Protein AF-A0A2A4J3B0-F1 (afdb_monomer_lite)

Radius of gyration: 20.1 Å; chains: 1; bounding box: 54×22×42 Å

InterPro domains:
  IPR029058 Alpha/Beta hydrolase fold [G3DSA:3.40.50.1820] (1-57)
  IPR029058 Alpha/Beta hydrolase fold [SSF53474] (22-56)

Structure (mmCIF, N/CA/C/O backbone):
data_AF-A0A2A4J3B0-F1
#
_entry.id   AF-A0A2A4J3B0-F1
#
loop_
_atom_site.group_PDB
_atom_site.id
_atom_site.type_symbol
_atom_site.label_atom_id
_atom_site.label_alt_id
_atom_site.label_comp_id
_atom_site.label_asym_id
_atom_site.label_entity_id
_atom_site.label_seq_id
_atom_site.pdbx_PDB_ins_code
_atom_site.Cartn_x
_atom_site.Cartn_y
_atom_site.Cartn_z
_atom_site.occupancy
_atom_site.B_iso_or_equiv
_atom_site.auth_seq_id
_atom_site.auth_comp_id
_atom_site.auth_asym_id
_atom_site.auth_atom_id
_atom_site.pdbx_PDB_model_num
ATOM 1 N N . MET A 1 1 ? 34.861 13.294 -19.409 1.00 59.06 1 MET A N 1
ATOM 2 C CA . MET A 1 1 ? 33.718 12.528 -18.868 1.00 59.06 1 MET A CA 1
ATOM 3 C C . MET A 1 1 ? 34.280 11.405 -18.004 1.00 59.06 1 MET A C 1
ATOM 5 O O . MET A 1 1 ? 34.878 10.485 -18.544 1.00 59.06 1 MET A O 1
ATOM 9 N N . LYS A 1 2 ? 34.262 11.548 -16.672 1.00 77.81 2 LYS A N 1
ATOM 10 C CA . LYS A 1 2 ? 34.868 10.569 -15.747 1.00 77.81 2 LYS A CA 1
ATOM 11 C C . LYS A 1 2 ? 33.973 9.320 -15.743 1.00 77.81 2 LYS A C 1
ATOM 13 O O . LYS A 1 2 ? 32.822 9.455 -15.380 1.00 77.81 2 LYS A O 1
ATOM 18 N N . TRP A 1 3 ? 34.451 8.129 -16.109 1.00 79.12 3 TRP A N 1
ATOM 19 C CA . TRP A 1 3 ? 33.632 6.892 -16.157 1.00 79.12 3 TRP A CA 1
ATOM 20 C C . TRP A 1 3 ? 32.761 6.694 -14.901 1.00 79.12 3 TRP A C 1
ATOM 22 O O . TRP A 1 3 ? 31.575 6.390 -15.008 1.00 79.12 3 TRP A O 1
ATOM 32 N N . TRP A 1 4 ? 33.289 6.999 -13.715 1.00 83.50 4 TRP A N 1
ATOM 33 C CA . TRP A 1 4 ? 32.514 6.963 -12.474 1.00 83.50 4 TRP A CA 1
ATOM 34 C C . TRP A 1 4 ? 31.192 7.764 -12.546 1.00 83.50 4 TRP A C 1
ATOM 36 O O . TRP A 1 4 ? 30.163 7.274 -12.086 1.00 83.50 4 TRP A O 1
ATOM 46 N N . THR A 1 5 ? 31.142 8.926 -13.207 1.00 83.25 5 THR A N 1
ATOM 47 C CA . THR A 1 5 ? 29.882 9.679 -13.332 1.00 83.25 5 THR A CA 1
ATOM 48 C C . THR A 1 5 ? 28.806 8.900 -14.085 1.00 83.25 5 THR A C 1
ATOM 50 O O . THR A 1 5 ? 27.642 9.010 -13.727 1.00 83.25 5 THR A O 1
ATOM 53 N N . CYS A 1 6 ? 29.173 8.066 -15.065 1.00 79.56 6 CYS A N 1
ATOM 54 C CA . CYS A 1 6 ? 28.220 7.220 -15.790 1.00 79.56 6 CYS A CA 1
ATOM 55 C C . CYS A 1 6 ? 27.679 6.082 -14.910 1.00 79.56 6 CYS A C 1
ATOM 57 O O . CYS A 1 6 ? 26.494 5.773 -14.976 1.00 79.56 6 CYS A O 1
ATOM 59 N N . VAL A 1 7 ? 28.526 5.492 -14.059 1.00 82.56 7 VAL A N 1
ATOM 60 C CA . VAL A 1 7 ? 28.120 4.425 -13.125 1.00 82.56 7 VAL A CA 1
ATOM 61 C C . VAL A 1 7 ? 27.153 4.966 -12.071 1.00 82.56 7 VAL A C 1
ATOM 63 O O . VAL A 1 7 ? 26.131 4.346 -11.799 1.00 82.56 7 VAL A O 1
ATOM 66 N N . VAL A 1 8 ? 27.429 6.154 -11.524 1.00 84.94 8 VAL A N 1
ATOM 67 C CA . VAL A 1 8 ? 26.531 6.807 -10.555 1.00 84.94 8 VAL A CA 1
ATOM 68 C C . VAL A 1 8 ? 25.192 7.169 -11.193 1.00 84.94 8 VAL A C 1
ATOM 70 O O . VAL A 1 8 ? 24.155 6.931 -10.582 1.00 84.94 8 VAL A O 1
ATOM 73 N N . LEU A 1 9 ? 25.198 7.689 -12.424 1.00 79.88 9 LEU A N 1
ATOM 74 C CA . LEU A 1 9 ? 23.969 8.024 -13.151 1.00 79.88 9 LEU A CA 1
ATOM 75 C C . LEU A 1 9 ? 23.095 6.793 -13.421 1.00 79.88 9 LEU A C 1
ATOM 77 O O . LEU A 1 9 ? 21.886 6.849 -13.217 1.00 79.88 9 LEU A O 1
ATOM 81 N N . MET A 1 10 ? 23.704 5.677 -13.828 1.00 74.56 10 MET A N 1
ATOM 82 C CA . MET A 1 10 ? 22.997 4.415 -14.077 1.00 74.56 10 MET A CA 1
ATOM 83 C C . MET A 1 10 ? 22.377 3.844 -12.793 1.00 74.56 10 MET A C 1
ATOM 85 O O . MET A 1 10 ? 21.211 3.454 -12.799 1.00 74.56 10 MET A O 1
ATOM 89 N N . CYS A 1 11 ? 23.114 3.847 -11.676 1.00 73.00 11 CYS A N 1
ATOM 90 C CA . CYS A 1 11 ? 22.578 3.409 -10.384 1.00 73.00 11 CYS A CA 1
ATOM 91 C C . CYS A 1 11 ? 21.438 4.309 -9.888 1.00 73.00 11 CYS A C 1
ATOM 93 O O . CYS A 1 11 ? 20.452 3.806 -9.357 1.00 73.00 11 CYS A O 1
ATOM 95 N N . ALA A 1 12 ? 21.550 5.628 -10.071 1.00 70.81 12 ALA A N 1
ATOM 96 C CA . ALA A 1 12 ? 20.502 6.565 -9.677 1.00 70.81 12 ALA A CA 1
ATOM 97 C C . ALA A 1 12 ? 19.215 6.371 -10.495 1.00 70.81 12 ALA A C 1
ATOM 99 O O . ALA A 1 12 ? 18.127 6.422 -9.930 1.00 70.81 12 ALA A O 1
ATOM 100 N N . ALA A 1 13 ? 19.330 6.099 -11.799 1.00 66.62 13 ALA A N 1
ATOM 101 C CA . ALA A 1 13 ? 18.180 5.828 -12.660 1.00 66.62 13 ALA A CA 1
ATOM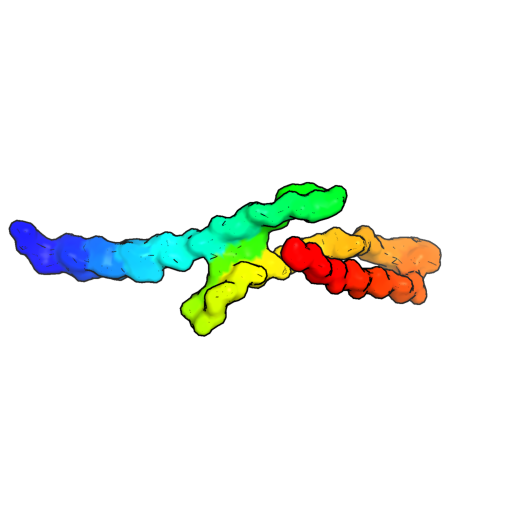 102 C C . ALA A 1 13 ? 17.456 4.527 -12.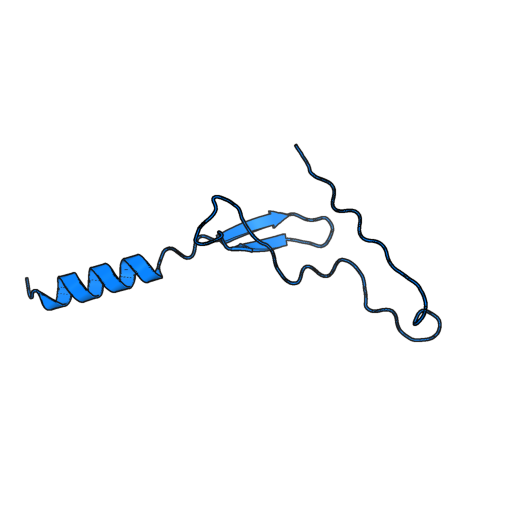275 1.00 66.62 13 ALA A C 1
ATOM 104 O O . ALA A 1 13 ? 16.232 4.509 -12.219 1.00 66.62 13 ALA A O 1
ATOM 105 N N . ALA A 1 14 ? 18.195 3.465 -11.935 1.00 63.97 14 ALA A N 1
ATOM 106 C CA . ALA A 1 14 ? 17.606 2.198 -11.493 1.00 63.97 14 ALA A CA 1
ATOM 107 C C . ALA A 1 14 ? 16.839 2.311 -10.160 1.00 63.97 14 ALA A C 1
ATOM 109 O O . ALA A 1 14 ? 15.912 1.549 -9.915 1.00 63.97 14 ALA A O 1
ATOM 110 N N . LEU A 1 15 ? 17.217 3.262 -9.3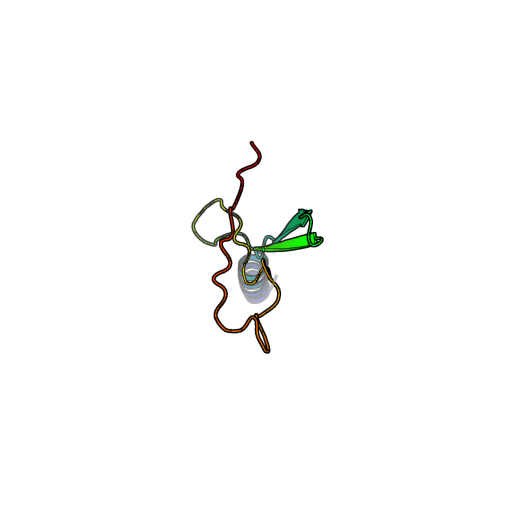00 1.00 62.09 15 LEU A N 1
ATOM 111 C CA . LEU A 1 15 ? 16.528 3.549 -8.036 1.00 62.09 15 LEU A CA 1
ATOM 112 C C . LEU A 1 15 ? 15.331 4.499 -8.204 1.00 62.09 15 LEU A C 1
ATOM 114 O O . LEU A 1 15 ? 14.533 4.632 -7.281 1.00 62.09 15 LEU A O 1
ATOM 118 N N . ALA A 1 16 ? 15.222 5.182 -9.346 1.00 60.31 16 ALA A N 1
ATOM 119 C CA . ALA A 1 16 ? 14.194 6.186 -9.600 1.00 60.31 16 ALA A CA 1
ATOM 120 C C . ALA A 1 16 ? 12.903 5.612 -10.208 1.00 60.31 16 ALA A C 1
ATOM 122 O O . ALA A 1 16 ? 11.932 6.353 -10.340 1.00 60.31 16 ALA A O 1
ATOM 123 N N . ASP A 1 17 ? 12.860 4.315 -10.532 1.00 61.75 17 ASP A N 1
ATOM 124 C CA . ASP A 1 17 ? 11.676 3.621 -11.071 1.00 61.75 17 ASP A CA 1
ATOM 125 C C . ASP A 1 17 ? 10.612 3.334 -9.991 1.00 61.75 17 ASP A C 1
ATOM 127 O O . ASP A 1 17 ? 9.893 2.339 -10.018 1.00 61.75 17 ASP A O 1
ATOM 131 N N . ASP A 1 18 ? 10.518 4.198 -8.980 1.00 64.94 18 ASP A N 1
ATOM 132 C CA . ASP A 1 18 ? 9.447 4.128 -7.997 1.00 64.94 18 ASP A CA 1
ATOM 133 C C . ASP A 1 18 ? 8.221 4.828 -8.607 1.00 64.94 18 ASP A C 1
ATOM 135 O O . ASP A 1 18 ? 7.986 6.025 -8.425 1.00 64.94 18 ASP A O 1
ATOM 139 N N . GLU A 1 19 ? 7.504 4.094 -9.465 1.00 77.81 19 GLU A N 1
A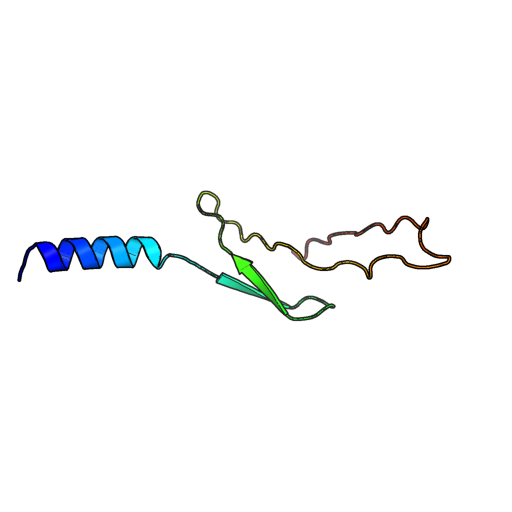TOM 140 C CA . GLU A 1 19 ? 6.283 4.557 -10.126 1.00 77.81 19 GLU A CA 1
ATOM 141 C C . GLU A 1 19 ? 5.100 4.463 -9.144 1.00 77.81 19 GLU A C 1
ATOM 143 O O . GLU A 1 19 ? 4.753 3.391 -8.631 1.00 77.81 19 GLU A O 1
ATOM 148 N N . TRP A 1 20 ? 4.460 5.605 -8.875 1.00 80.44 20 TRP A N 1
ATOM 149 C CA . TRP A 1 20 ? 3.350 5.722 -7.925 1.00 80.44 20 TRP A CA 1
ATOM 150 C C . TRP A 1 20 ? 2.056 6.091 -8.641 1.00 80.44 20 TRP A C 1
ATOM 152 O O . TRP A 1 20 ? 2.046 6.973 -9.500 1.00 80.44 20 TRP A O 1
ATOM 162 N N . ARG A 1 21 ? 0.934 5.506 -8.209 1.00 84.19 21 ARG A N 1
ATOM 163 C CA . ARG A 1 21 ? -0.404 5.845 -8.711 1.00 84.19 21 ARG A CA 1
ATOM 164 C C . ARG A 1 21 ? -1.326 6.262 -7.579 1.00 84.19 21 ARG A C 1
ATOM 166 O O . ARG A 1 21 ? -1.426 5.574 -6.567 1.00 84.19 21 ARG A O 1
ATOM 173 N N . GLU A 1 22 ? -2.016 7.383 -7.761 1.00 86.69 22 GLU A N 1
ATOM 174 C CA . GLU A 1 22 ? -3.072 7.835 -6.855 1.00 86.69 22 GLU A CA 1
ATOM 175 C C . GLU A 1 22 ? -4.444 7.410 -7.390 1.00 86.69 22 GLU A C 1
ATOM 177 O O . GLU A 1 22 ? -4.747 7.595 -8.569 1.00 86.69 22 GLU A O 1
ATOM 182 N N . VAL A 1 23 ? -5.271 6.829 -6.523 1.00 86.44 23 VAL A N 1
ATOM 183 C CA . VAL A 1 23 ? -6.651 6.433 -6.821 1.00 86.44 23 VAL A CA 1
ATOM 184 C C . VAL A 1 23 ? -7.574 7.094 -5.810 1.00 86.44 23 VAL A C 1
ATOM 186 O O . VAL A 1 23 ? -7.319 7.079 -4.606 1.00 86.44 23 VAL A O 1
ATOM 189 N N . ARG A 1 24 ? -8.669 7.682 -6.296 1.00 85.56 24 ARG A N 1
ATOM 190 C CA . ARG A 1 24 ? -9.714 8.246 -5.441 1.00 85.56 24 ARG A CA 1
ATOM 191 C C . ARG A 1 24 ? -10.647 7.134 -4.982 1.00 85.56 24 ARG A C 1
ATOM 193 O O . ARG A 1 24 ? -11.312 6.515 -5.801 1.00 85.56 24 ARG A O 1
ATOM 200 N N . THR A 1 25 ? -10.704 6.904 -3.677 1.00 82.19 25 THR A N 1
ATOM 201 C CA . THR A 1 25 ? -11.663 5.984 -3.053 1.00 82.19 25 THR A CA 1
ATOM 202 C C . THR A 1 25 ? -12.722 6.779 -2.291 1.00 82.19 25 THR A C 1
ATOM 204 O O . THR A 1 25 ? -12.525 7.961 -2.000 1.00 82.19 25 THR A O 1
ATOM 207 N N . ALA A 1 26 ? -13.827 6.137 -1.901 1.00 81.81 26 ALA A N 1
ATOM 208 C CA . ALA A 1 26 ? -14.844 6.763 -1.048 1.00 81.81 26 ALA A CA 1
ATOM 209 C C . ALA A 1 26 ? -14.284 7.242 0.309 1.00 81.81 26 ALA A C 1
ATOM 211 O O . ALA A 1 26 ? -14.839 8.144 0.928 1.00 81.81 26 ALA A O 1
ATOM 212 N N . GLN A 1 27 ? -13.172 6.652 0.759 1.00 78.12 27 GLN A N 1
ATOM 213 C CA . GLN A 1 27 ? -12.493 6.999 2.009 1.00 78.12 27 GLN A CA 1
ATOM 214 C C . GLN A 1 27 ? -11.436 8.103 1.834 1.00 78.12 27 GLN A C 1
ATOM 216 O O . GLN A 1 27 ? -10.863 8.559 2.820 1.00 78.12 27 GLN A O 1
ATOM 221 N N . GLY A 1 28 ? -11.174 8.534 0.596 1.00 84.12 28 GLY A N 1
ATOM 222 C CA . GLY A 1 28 ? -10.155 9.525 0.257 1.00 84.12 28 GLY A CA 1
ATOM 223 C C . GLY A 1 28 ? -9.158 9.038 -0.804 1.00 84.12 28 GLY A C 1
ATOM 224 O O . GLY A 1 28 ? -9.274 7.921 -1.321 1.00 84.12 28 GLY A O 1
ATOM 225 N N . PRO A 1 29 ? -8.181 9.879 -1.177 1.00 85.88 29 PRO A N 1
ATOM 226 C CA . PRO A 1 29 ? -7.119 9.489 -2.095 1.00 85.88 29 PRO A CA 1
ATOM 227 C C . PRO A 1 29 ? -6.183 8.462 -1.443 1.00 85.88 29 PRO A C 1
ATOM 229 O O . PRO A 1 29 ? -5.739 8.638 -0.309 1.00 85.88 29 PRO A O 1
ATOM 232 N N . VAL A 1 30 ? -5.858 7.401 -2.178 1.00 87.56 30 VAL A N 1
ATOM 233 C CA . VAL A 1 30 ? -4.902 6.367 -1.769 1.00 87.56 30 VAL A CA 1
ATOM 234 C C . VAL A 1 30 ? -3.787 6.294 -2.805 1.00 87.56 30 VAL A C 1
ATOM 236 O O . VAL A 1 30 ? -4.051 6.259 -4.006 1.00 87.56 30 VAL A O 1
ATOM 239 N N . ARG A 1 31 ? -2.534 6.247 -2.343 1.00 86.38 31 ARG A N 1
ATOM 240 C CA . ARG A 1 31 ? -1.355 6.069 -3.199 1.00 86.38 31 ARG A CA 1
ATOM 241 C C . ARG A 1 31 ? -0.876 4.622 -3.142 1.00 86.38 31 ARG A C 1
ATOM 243 O O . ARG A 1 31 ? -0.666 4.079 -2.060 1.00 86.38 31 ARG A O 1
ATOM 250 N N . GLY A 1 32 ? -0.721 4.014 -4.310 1.00 87.50 32 GLY A N 1
ATOM 251 C CA . GLY A 1 32 ? -0.190 2.669 -4.506 1.00 87.50 32 GLY A CA 1
ATOM 252 C C . GLY A 1 32 ? 1.128 2.721 -5.259 1.00 87.50 32 GLY A C 1
ATOM 253 O O . GLY A 1 32 ? 1.415 3.696 -5.960 1.00 87.50 32 GLY A O 1
ATOM 254 N N . ARG A 1 33 ? 1.925 1.666 -5.106 1.00 84.94 33 ARG A N 1
ATOM 255 C CA . ARG A 1 33 ? 3.214 1.519 -5.785 1.00 84.94 33 ARG A CA 1
ATOM 256 C C . ARG A 1 33 ? 3.101 0.478 -6.886 1.00 84.94 33 ARG A C 1
ATOM 258 O O . ARG A 1 33 ? 2.403 -0.524 -6.708 1.00 84.94 33 ARG A O 1
ATOM 265 N N . LYS A 1 34 ? 3.788 0.703 -8.003 1.00 83.94 34 LYS A N 1
ATOM 266 C CA . LYS A 1 34 ? 3.911 -0.310 -9.045 1.00 83.94 34 LYS A CA 1
ATOM 267 C C . LYS A 1 34 ? 4.628 -1.541 -8.506 1.00 83.94 34 LYS A C 1
ATOM 269 O O . LYS A 1 34 ? 5.602 -1.446 -7.756 1.00 83.94 34 LYS A O 1
ATOM 274 N N . HIS A 1 35 ? 4.104 -2.708 -8.845 1.00 80.94 35 HIS A N 1
ATOM 275 C CA . HIS A 1 35 ? 4.741 -3.956 -8.482 1.00 80.94 35 HIS A CA 1
ATOM 276 C C . HIS A 1 35 ? 6.015 -4.144 -9.326 1.00 80.94 35 HIS A C 1
ATOM 278 O O . HIS A 1 35 ? 5.980 -3.931 -10.534 1.00 80.94 35 HIS A O 1
ATOM 284 N N . PRO A 1 36 ? 7.152 -4.546 -8.732 1.00 77.44 36 PRO A N 1
ATOM 285 C CA . PRO A 1 36 ? 8.436 -4.587 -9.440 1.00 77.44 36 PRO A CA 1
ATOM 286 C C . PRO A 1 36 ? 8.495 -5.628 -10.568 1.00 77.44 36 PRO A C 1
ATOM 288 O O . PRO A 1 36 ? 9.353 -5.539 -11.439 1.00 77.44 36 PRO A O 1
ATOM 291 N N . THR A 1 37 ? 7.622 -6.637 -10.543 1.00 79.75 37 THR A N 1
ATOM 292 C CA . THR A 1 37 ? 7.638 -7.754 -11.507 1.00 79.75 37 THR A CA 1
ATOM 293 C C . THR A 1 37 ? 6.348 -7.907 -12.301 1.00 79.75 37 THR A C 1
ATOM 295 O O . THR A 1 37 ? 6.306 -8.696 -13.238 1.00 79.75 37 THR A O 1
ATOM 298 N N . GLU A 1 38 ? 5.286 -7.202 -11.921 1.00 80.44 38 GLU A N 1
ATOM 299 C CA . GLU A 1 38 ? 3.960 -7.346 -12.521 1.00 80.44 38 GLU A CA 1
ATOM 300 C C . GLU A 1 38 ? 3.456 -5.961 -12.915 1.00 80.44 38 GLU A C 1
ATOM 302 O O . GLU A 1 38 ? 3.698 -4.995 -12.196 1.00 80.44 38 GLU A O 1
ATOM 307 N N . ASP A 1 39 ? 2.729 -5.850 -14.027 1.00 82.75 39 ASP A N 1
ATOM 308 C CA . ASP A 1 39 ? 2.144 -4.575 -14.467 1.00 82.75 39 ASP A CA 1
ATOM 309 C C . ASP A 1 39 ? 0.856 -4.248 -13.688 1.00 82.75 39 ASP A C 1
ATOM 311 O O . ASP A 1 39 ? -0.221 -4.023 -14.238 1.00 82.75 39 ASP A O 1
ATOM 315 N N . ILE A 1 40 ? 0.960 -4.300 -12.360 1.00 84.25 40 ILE A N 1
ATOM 316 C CA . ILE A 1 40 ? -0.113 -4.001 -11.417 1.00 84.25 40 ILE A CA 1
ATOM 317 C C . ILE A 1 40 ? 0.349 -2.941 -10.422 1.00 84.25 40 ILE A C 1
ATOM 319 O O . ILE A 1 40 ? 1.533 -2.805 -10.110 1.00 84.25 40 ILE A O 1
ATOM 323 N N . TYR A 1 41 ? -0.617 -2.208 -9.878 1.00 84.81 41 TYR A N 1
ATOM 324 C CA . TYR A 1 41 ? -0.394 -1.274 -8.783 1.00 84.81 41 TYR A CA 1
ATOM 325 C C . TYR A 1 41 ? -0.933 -1.868 -7.493 1.00 84.81 41 TYR A C 1
A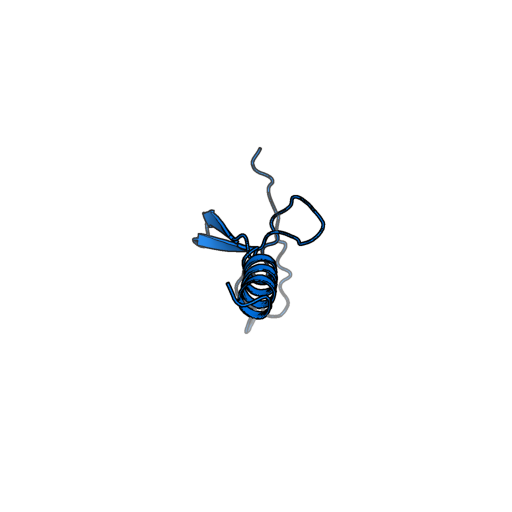TOM 327 O O . TYR A 1 41 ? -2.122 -2.180 -7.402 1.00 84.81 41 TYR A O 1
ATOM 335 N N . THR A 1 42 ? -0.072 -1.979 -6.487 1.00 84.06 42 THR A N 1
ATOM 336 C CA . THR A 1 42 ? -0.447 -2.529 -5.187 1.00 84.06 42 THR A CA 1
ATOM 337 C C . THR A 1 42 ? -0.614 -1.409 -4.171 1.00 84.06 42 THR A C 1
ATOM 339 O O . THR A 1 42 ? 0.262 -0.560 -3.986 1.00 84.06 42 THR A O 1
ATOM 342 N N . PHE A 1 43 ? -1.757 -1.417 -3.491 1.00 86.75 43 PHE A N 1
ATOM 343 C CA . PHE A 1 43 ? -2.108 -0.451 -2.460 1.00 86.75 43 PHE A CA 1
ATOM 344 C C . PHE A 1 43 ? -2.164 -1.174 -1.115 1.00 86.75 43 PHE A C 1
ATOM 346 O O . PHE A 1 43 ? -2.991 -2.063 -0.914 1.00 86.75 43 PHE A O 1
ATOM 353 N N . TYR A 1 44 ? -1.275 -0.808 -0.195 1.00 81.94 44 TYR A N 1
ATOM 354 C CA . TYR A 1 44 ? -1.196 -1.422 1.130 1.00 81.94 44 TYR A CA 1
ATOM 355 C C . TYR A 1 44 ? -1.852 -0.534 2.190 1.00 81.94 44 TYR A C 1
ATOM 357 O O . TYR A 1 44 ? -1.896 0.686 2.056 1.00 81.94 44 TYR A O 1
ATOM 365 N N . ASN A 1 45 ? -2.322 -1.158 3.273 1.00 81.19 45 ASN A N 1
ATOM 366 C CA . ASN A 1 45 ? -2.824 -0.490 4.479 1.00 81.19 45 ASN A CA 1
ATOM 367 C C . ASN A 1 45 ? -4.006 0.472 4.265 1.00 81.19 45 ASN A C 1
ATOM 369 O O . ASN A 1 45 ? -4.144 1.439 5.011 1.00 81.19 45 ASN A O 1
ATOM 373 N N . ILE A 1 46 ? -4.884 0.206 3.294 1.00 84.06 46 ILE A N 1
ATOM 374 C CA . ILE A 1 46 ? -6.132 0.967 3.153 1.00 84.06 46 ILE A CA 1
ATOM 375 C C . ILE A 1 46 ? -7.088 0.568 4.292 1.00 84.06 46 ILE A C 1
ATOM 377 O O . ILE A 1 46 ? -7.493 -0.599 4.364 1.00 84.06 46 ILE A O 1
ATOM 381 N N . PRO A 1 47 ? -7.457 1.490 5.199 1.00 81.25 47 PRO A N 1
ATOM 382 C CA . PRO A 1 47 ? -8.312 1.165 6.332 1.00 81.25 47 PRO A CA 1
ATOM 383 C C . PRO A 1 47 ? -9.772 1.020 5.888 1.00 81.25 47 PRO A C 1
ATOM 385 O O . PRO A 1 47 ? -10.516 1.990 5.859 1.00 81.25 47 PRO A O 1
ATOM 388 N N . TYR A 1 48 ? -10.220 -0.200 5.595 1.00 77.81 48 TYR A N 1
ATOM 389 C CA . TYR A 1 48 ? -11.597 -0.462 5.147 1.00 77.81 48 TYR A CA 1
ATOM 390 C C . TYR A 1 48 ? -12.659 -0.284 6.247 1.00 77.81 48 TYR A C 1
ATOM 392 O O . TYR A 1 48 ? -13.831 -0.071 5.947 1.00 77.81 48 TYR A O 1
ATOM 400 N N . ALA A 1 49 ? -12.268 -0.374 7.521 1.00 82.81 49 ALA A N 1
ATOM 401 C CA . ALA A 1 49 ? -13.162 -0.200 8.657 1.00 82.81 49 ALA A CA 1
ATOM 402 C C . ALA A 1 49 ? -12.423 0.336 9.883 1.00 82.81 49 ALA A C 1
ATOM 404 O O . ALA A 1 49 ? -11.232 0.088 10.087 1.00 82.81 49 ALA A O 1
ATOM 405 N N . THR A 1 50 ? -13.152 1.047 10.740 1.00 82.94 50 THR A N 1
ATOM 406 C CA . THR A 1 50 ? -12.649 1.443 12.053 1.00 82.94 50 THR A CA 1
ATOM 407 C C . THR A 1 50 ? -12.472 0.204 12.921 1.00 82.94 50 THR A C 1
ATOM 409 O O . THR A 1 50 ? -13.351 -0.657 12.974 1.00 82.94 50 THR A O 1
ATOM 412 N N . ARG A 1 51 ? -11.336 0.120 13.624 1.00 81.69 51 ARG A N 1
ATOM 413 C CA . ARG A 1 51 ? -11.065 -0.984 14.547 1.00 81.69 51 ARG A CA 1
ATOM 414 C C . ARG A 1 51 ? -12.232 -1.119 15.538 1.00 81.69 51 ARG A C 1
ATOM 416 O O . ARG A 1 51 ? -12.520 -0.144 16.235 1.00 81.69 51 ARG A O 1
ATOM 423 N N . PRO A 1 52 ? -12.874 -2.294 15.640 1.00 80.94 52 PRO A N 1
ATOM 424 C CA . PRO A 1 52 ? -13.966 -2.488 16.579 1.00 80.94 52 PRO A CA 1
ATOM 425 C C . PRO A 1 52 ? -13.449 -2.381 18.020 1.00 80.94 52 PRO A C 1
ATOM 427 O O . PRO A 1 52 ? -12.492 -3.055 18.410 1.00 80.94 52 PRO A O 1
ATOM 430 N N . THR A 1 53 ? -14.074 -1.515 18.815 1.00 86.19 53 THR A N 1
ATOM 431 C CA . THR A 1 53 ? -13.756 -1.289 20.234 1.00 86.19 53 THR A CA 1
ATOM 432 C C . THR A 1 53 ? -15.016 -1.414 21.097 1.00 86.19 53 THR A C 1
ATOM 434 O O . THR A 1 53 ? -16.141 -1.398 20.594 1.00 86.19 53 THR A O 1
ATOM 437 N N . GLY A 1 54 ? -14.844 -1.583 22.414 1.00 84.69 54 GLY A N 1
ATOM 438 C CA . GLY A 1 54 ? -15.961 -1.657 23.365 1.00 84.69 54 GLY A CA 1
ATOM 439 C C . GLY A 1 54 ? -16.903 -2.841 23.114 1.00 84.69 54 GLY A C 1
ATOM 440 O O . GLY A 1 54 ? -16.450 -3.960 22.873 1.00 84.69 54 GLY A O 1
ATOM 441 N N . GLN A 1 55 ? -18.215 -2.591 23.156 1.00 82.44 55 GLN A N 1
ATOM 442 C CA . GLN A 1 55 ? -19.257 -3.602 22.909 1.00 82.44 55 GLN A CA 1
ATOM 443 C C . GLN A 1 55 ? -19.197 -4.203 21.495 1.00 82.44 55 GLN A C 1
ATOM 445 O O . GLN A 1 55 ? -19.651 -5.324 21.282 1.00 82.44 55 GLN A O 1
ATOM 450 N N . ASN A 1 56 ? -18.563 -3.506 20.549 1.00 78.56 56 ASN A N 1
ATOM 451 C CA . ASN A 1 56 ? -18.451 -3.938 19.158 1.00 78.56 56 ASN A CA 1
ATOM 452 C C . ASN A 1 56 ? -17.231 -4.833 18.902 1.00 78.56 56 ASN A C 1
ATOM 454 O O . ASN A 1 56 ? -17.017 -5.249 17.767 1.00 78.56 56 ASN A O 1
ATOM 458 N N . LYS A 1 57 ? -16.439 -5.162 19.935 1.00 79.19 57 LYS A N 1
ATOM 459 C CA . LYS A 1 57 ? -15.193 -5.944 19.824 1.00 79.19 57 LYS A CA 1
ATOM 460 C C . LYS A 1 57 ? -15.358 -7.289 19.101 1.00 79.19 57 LYS A C 1
ATOM 462 O O . LYS A 1 57 ? -14.405 -7.748 18.480 1.00 79.19 57 LYS A O 1
ATOM 467 N N . ASN A 1 58 ? -16.541 -7.900 19.177 1.00 82.44 58 ASN A N 1
ATOM 468 C CA . ASN A 1 58 ? -16.806 -9.236 18.633 1.00 82.44 58 ASN A CA 1
ATOM 469 C C . ASN A 1 58 ? -17.558 -9.213 17.290 1.00 82.44 58 ASN A C 1
AT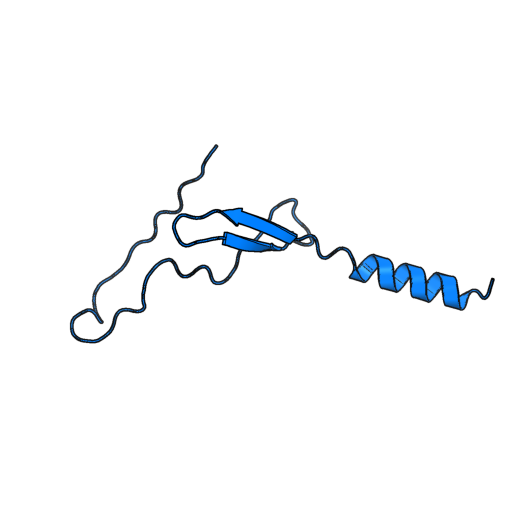OM 471 O O . ASN A 1 58 ? -17.986 -10.263 16.815 1.00 82.44 58 ASN A O 1
ATOM 475 N N . ILE A 1 59 ? -17.753 -8.037 16.686 1.00 82.06 59 ILE A N 1
ATOM 476 C CA . ILE A 1 59 ? -18.433 -7.917 15.394 1.00 82.06 59 ILE A CA 1
ATOM 477 C C . ILE A 1 59 ? -17.434 -8.212 14.272 1.00 82.06 59 ILE A C 1
ATOM 479 O O . ILE A 1 59 ? -16.337 -7.652 14.236 1.00 82.06 59 ILE A O 1
ATOM 483 N N . ILE A 1 60 ? -17.830 -9.082 13.344 1.00 77.00 60 ILE A N 1
ATOM 484 C CA . ILE A 1 60 ? -17.072 -9.380 12.126 1.00 77.00 60 ILE A CA 1
ATOM 485 C C . ILE A 1 60 ? -17.455 -8.347 11.062 1.00 77.00 60 ILE A C 1
ATOM 487 O O . ILE A 1 60 ? -18.635 -8.188 10.755 1.00 77.00 60 ILE A O 1
ATOM 491 N N . ILE A 1 61 ? -16.464 -7.656 10.494 1.00 76.69 61 ILE A N 1
ATOM 492 C CA . ILE A 1 61 ? -16.661 -6.710 9.389 1.00 76.69 61 ILE A CA 1
ATOM 493 C C . ILE A 1 61 ? -16.144 -7.357 8.105 1.00 76.69 61 ILE A C 1
ATOM 495 O O . ILE A 1 61 ? -14.966 -7.697 8.012 1.00 76.69 61 ILE A O 1
ATOM 499 N N . PHE A 1 62 ? -17.021 -7.514 7.116 1.00 73.62 62 PHE A N 1
ATOM 500 C CA . PHE A 1 62 ? -16.659 -7.995 5.785 1.00 73.62 62 PHE A CA 1
ATOM 501 C C . PHE A 1 62 ? -16.410 -6.804 4.858 1.00 73.62 62 PHE A C 1
ATOM 503 O O . PHE A 1 62 ? -17.252 -5.913 4.755 1.00 73.62 62 PHE A O 1
ATOM 510 N N . ALA A 1 63 ? -15.269 -6.796 4.171 1.00 68.44 63 ALA A N 1
ATOM 511 C CA . ALA A 1 63 ? -14.988 -5.844 3.103 1.00 68.44 63 ALA A CA 1
ATOM 512 C C . ALA A 1 63 ? -15.296 -6.492 1.748 1.00 68.44 63 ALA A C 1
ATOM 514 O O . ALA A 1 63 ? -14.762 -7.555 1.436 1.00 68.44 63 ALA A O 1
ATOM 515 N N . VAL A 1 64 ? -16.139 -5.850 0.937 1.00 62.97 64 VAL A N 1
ATOM 516 C CA . VAL A 1 64 ? -16.338 -6.215 -0.472 1.00 62.97 64 VAL A CA 1
ATOM 517 C C . VAL A 1 64 ? -15.477 -5.281 -1.312 1.00 62.97 64 VAL A C 1
ATOM 519 O O . VAL A 1 64 ? -15.723 -4.078 -1.351 1.00 62.97 64 VAL A O 1
ATOM 522 N N . VAL A 1 65 ? -14.456 -5.824 -1.975 1.00 61.69 65 VAL A N 1
ATOM 523 C CA . VAL A 1 65 ? -13.664 -5.073 -2.956 1.00 61.69 65 VAL A CA 1
ATOM 524 C C . VAL A 1 65 ? -14.377 -5.173 -4.304 1.00 61.69 65 VAL A C 1
ATOM 526 O O . VAL A 1 65 ? -14.374 -6.229 -4.934 1.00 61.69 65 VAL A O 1
ATOM 529 N N . GLY A 1 66 ? -15.029 -4.089 -4.725 1.00 55.59 66 GLY A N 1
ATOM 530 C CA . GLY A 1 66 ? -15.607 -3.974 -6.064 1.00 55.59 66 GLY A CA 1
ATOM 531 C C . GLY A 1 66 ? -14.523 -3.670 -7.098 1.00 55.59 66 GLY A C 1
ATOM 532 O O . GLY A 1 66 ? -13.707 -2.775 -6.886 1.00 55.59 66 GLY A O 1
ATOM 533 N N . ARG A 1 67 ? -14.504 -4.404 -8.216 1.00 50.69 67 ARG A N 1
ATOM 534 C CA . ARG A 1 67 ? -13.765 -3.994 -9.419 1.00 50.69 67 ARG A CA 1
ATOM 535 C C . ARG A 1 67 ? -14.636 -3.018 -10.204 1.00 50.69 67 ARG A C 1
ATOM 537 O O . ARG A 1 67 ? -15.678 -3.422 -10.711 1.00 50.69 67 ARG A O 1
ATOM 544 N N . GLU A 1 68 ? -14.211 -1.763 -10.305 1.00 56.62 68 GLU A N 1
ATOM 545 C CA . GLU A 1 68 ? -14.678 -0.880 -11.377 1.00 56.62 68 GLU A CA 1
ATOM 546 C C . GLU A 1 68 ? -13.968 -1.288 -12.675 1.00 56.62 68 GLU A C 1
ATOM 548 O O . GLU A 1 68 ? -12.762 -1.557 -12.669 1.00 56.62 68 GLU A O 1
ATOM 553 N N . ASN A 1 69 ? -14.758 -1.440 -13.740 1.00 40.94 69 ASN A N 1
ATOM 554 C CA . ASN A 1 69 ? -14.318 -1.824 -15.083 1.00 40.94 69 ASN A CA 1
ATOM 555 C C . ASN A 1 69 ? -13.774 -0.611 -15.838 1.00 40.94 69 ASN A C 1
ATOM 557 O O . ASN A 1 69 ? -14.429 0.452 -15.755 1.00 40.94 69 ASN A O 1
#

Secondary structure (DSSP, 8-state):
--HHHHHHHHHHHHH----EEEEEETTEEEEEEE-SSSS-EE------SPPP-GGGGG-----------

pLDDT: mean 77.2, std 9.94, range [40.94, 87.56]

Sequence (69 aa):
MKWWTCVVLMCAAALADDEWREVRTAQGPVRGRKHPTEDIYTFYNIPYATRPTGQNKNIIIFAVVGREN

Organism: Heliothis virescens (NCBI:txid7102)

Foldseek 3Di:
DPVVVVVVVVVVVVVPQFDKDWDQDPVGIFIFTQDPPDRDTDTPDDPQDDQQDDPRNPPDDDDDDDDDD